Protein AF-A0A7C9EA18-F1 (afdb_monomer_lite)

Organism: Opuntia streptacantha (NCBI:txid393608)

Secondary structure (DSSP, 8-state):
--SSTT----TTHHHHHHHHHH-SSEEEEEE--TTTSBTTB--S-SSPSTTHHHHHHHHHHH-SSPEEEEEE-SS----HHHHT-TT--EEEE--S--TTHHHHHHHHHTTSS------SS----GGGGGTS-TT----PPP-

Sequence (143 aa):
GCTNVGCNDDKLFGPAIEAAHQADATVLIMGLDQSIEAEFRDRTGLLLPGRQQELVSKVAAASRGPTILVLMSGGPVDVSFAQNDPRIPSIIWAGYPGQAGGQAIADVLFGTTNPGGKLPMTWYPQEYLNNLPMTTMAMRSGA

Foldseek 3Di:
DAPDQQRADCPCLVVLLVVQLPDQEAEAEHEDDCVADDVVHDHPFQARHHCSLVSQVSNLVSHPHAYEYEYEAQDAHACVSPPPPPSHPYYHYQYPVPDCSVVVVVCCVVVVDPDDDDDPDDRDHRCVCVPDPPPDPDPDDDD

InterPro domains:
  IPR002772 Glycoside hydrolase family 3 C-terminal domain [PF01915] (15-128)
  IPR036881 Glycoside hydrolase family 3 C-terminal domain superfamily [G3DSA:3.40.50.1700] (1-143)
  IPR036881 Glycoside hydrolase family 3 C-terminal domain superfamily [SSF52279] (10-127)
  IPR044993 Beta-D-xylosidase [PTHR42721] (1-141)

pLDDT: mean 96.17, std 5.6, range [42.91, 98.69]

Structure (mmCIF, N/CA/C/O backbone):
data_AF-A0A7C9EA18-F1
#
_entry.id   AF-A0A7C9EA18-F1
#
loop_
_atom_site.group_PDB
_atom_site.id
_atom_site.type_symbol
_atom_site.label_atom_id
_atom_site.label_alt_id
_atom_site.label_comp_id
_atom_site.label_asym_id
_atom_site.label_entity_id
_atom_site.label_seq_id
_atom_site.pdbx_PDB_ins_code
_atom_site.Cartn_x
_atom_site.Cartn_y
_atom_site.Cartn_z
_atom_site.occupancy
_atom_site.B_iso_or_equiv
_atom_site.auth_seq_id
_atom_site.auth_comp_id
_atom_site.auth_asym_id
_atom_site.auth_atom_id
_atom_site.pdbx_PDB_model_num
ATOM 1 N N . GLY A 1 1 ? -13.880 -2.003 -1.289 1.00 89.19 1 GLY A N 1
ATOM 2 C CA . GLY A 1 1 ? -13.722 -0.605 -1.734 1.00 89.19 1 GLY A CA 1
ATOM 3 C C . GLY A 1 1 ? -13.525 -0.519 -3.233 1.00 89.19 1 GLY A C 1
ATOM 4 O O . GLY A 1 1 ? -14.305 0.151 -3.888 1.00 89.19 1 GLY A O 1
ATOM 5 N N . CYS A 1 2 ? -12.536 -1.228 -3.781 1.00 95.81 2 CYS A N 1
ATOM 6 C CA . CYS A 1 2 ? -12.369 -1.442 -5.223 1.00 95.81 2 CYS A CA 1
ATOM 7 C C . CYS A 1 2 ? -12.632 -2.923 -5.560 1.00 95.81 2 CYS A C 1
ATOM 9 O O . CYS A 1 2 ? -12.521 -3.776 -4.679 1.00 95.81 2 CYS A O 1
ATOM 11 N N . THR A 1 3 ? -12.984 -3.234 -6.809 1.00 94.56 3 THR A N 1
ATOM 12 C CA . THR A 1 3 ? -13.182 -4.617 -7.296 1.00 94.56 3 THR A CA 1
ATOM 13 C C . THR A 1 3 ? -11.876 -5.316 -7.680 1.00 94.56 3 THR A C 1
ATOM 15 O O . THR A 1 3 ? -11.823 -6.541 -7.711 1.00 94.56 3 THR A O 1
ATOM 18 N N . ASN A 1 4 ? -10.827 -4.548 -7.976 1.00 94.75 4 ASN A N 1
ATOM 19 C CA . ASN A 1 4 ? -9.476 -5.013 -8.275 1.00 94.75 4 ASN A CA 1
ATOM 20 C C . ASN A 1 4 ? -8.451 -3.909 -7.960 1.00 94.75 4 ASN A C 1
ATOM 22 O O . ASN A 1 4 ? -8.830 -2.789 -7.603 1.00 94.75 4 ASN A O 1
ATOM 26 N N . VAL A 1 5 ? -7.162 -4.224 -8.129 1.00 95.88 5 VAL A N 1
ATOM 27 C CA . VAL A 1 5 ? -6.045 -3.291 -7.907 1.00 95.88 5 VAL A CA 1
ATOM 28 C C . VAL A 1 5 ? -6.141 -2.058 -8.808 1.00 95.88 5 VAL A C 1
ATOM 30 O O . VAL A 1 5 ? -5.912 -0.950 -8.338 1.00 95.88 5 VAL A O 1
ATOM 33 N N . GLY A 1 6 ? -6.567 -2.202 -10.065 1.00 95.69 6 GLY A N 1
ATOM 34 C CA . GLY A 1 6 ? -6.715 -1.074 -10.992 1.00 95.69 6 GLY A CA 1
ATOM 35 C C . GLY A 1 6 ? -7.708 0.005 -10.537 1.00 95.69 6 GLY A C 1
ATOM 36 O O . GLY A 1 6 ? -7.568 1.146 -10.950 1.00 95.69 6 GLY A O 1
ATOM 37 N N . CYS A 1 7 ? -8.683 -0.335 -9.684 1.00 97.12 7 CYS A N 1
ATOM 38 C CA . CYS A 1 7 ? -9.658 0.581 -9.076 1.00 97.12 7 CYS A CA 1
ATOM 39 C C . CYS A 1 7 ? -10.230 1.644 -10.043 1.00 97.12 7 CYS A C 1
ATOM 41 O O . CYS A 1 7 ? -10.121 2.850 -9.817 1.00 97.12 7 CYS A O 1
ATOM 43 N N . ASN A 1 8 ? -10.832 1.183 -11.143 1.00 96.69 8 ASN A N 1
ATOM 44 C CA . ASN A 1 8 ? -11.310 2.048 -12.231 1.00 96.69 8 ASN A CA 1
ATOM 45 C C . ASN A 1 8 ? -12.665 2.734 -11.954 1.00 96.69 8 ASN A C 1
ATOM 47 O O . ASN A 1 8 ? -13.041 3.652 -12.679 1.00 96.69 8 ASN A O 1
ATOM 51 N N . ASP A 1 9 ? -13.415 2.295 -10.938 1.00 96.00 9 ASP A N 1
ATOM 52 C CA . ASP A 1 9 ? -14.701 2.879 -10.539 1.00 96.00 9 ASP A CA 1
ATOM 53 C C . ASP A 1 9 ? -14.840 2.976 -9.008 1.00 96.00 9 ASP A C 1
ATOM 55 O O . ASP A 1 9 ? -13.993 2.480 -8.265 1.00 96.00 9 ASP A O 1
ATOM 59 N N . ASP A 1 10 ? -15.889 3.657 -8.541 1.00 96.69 10 ASP A N 1
ATOM 60 C CA . ASP A 1 10 ? -16.199 3.887 -7.123 1.00 96.69 10 ASP A CA 1
ATOM 61 C C . ASP A 1 10 ? -17.468 3.170 -6.644 1.00 96.69 10 ASP A C 1
ATOM 63 O O . ASP A 1 10 ? -17.994 3.482 -5.573 1.00 96.69 10 ASP A O 1
ATOM 67 N N . LYS A 1 11 ? -17.964 2.173 -7.387 1.00 96.81 11 LYS A N 1
ATOM 68 C CA . LYS A 1 11 ? -19.246 1.511 -7.074 1.00 96.81 11 LYS A CA 1
ATOM 69 C C . LYS A 1 11 ? -19.281 0.908 -5.670 1.00 96.81 11 LYS A C 1
ATOM 71 O O . LYS A 1 11 ? -20.340 0.821 -5.056 1.00 96.81 11 LYS A O 1
ATOM 76 N N . LEU A 1 12 ? -18.121 0.494 -5.159 1.00 97.69 12 LEU A N 1
ATOM 77 C CA . LEU A 1 12 ? -17.962 -0.110 -3.835 1.00 97.69 12 LEU A CA 1
ATOM 78 C C . LEU A 1 12 ? -17.387 0.857 -2.785 1.00 97.69 12 LEU A C 1
ATOM 80 O O . LEU A 1 12 ? -17.013 0.413 -1.696 1.00 97.69 12 LEU A O 1
ATOM 84 N N . PHE A 1 13 ? -17.325 2.163 -3.073 1.00 98.25 13 PHE A N 1
ATOM 85 C CA . PHE A 1 13 ? -16.890 3.164 -2.096 1.00 98.25 13 PHE A CA 1
ATOM 86 C C . PHE A 1 13 ? -17.941 3.345 -1.006 1.00 98.25 13 PHE A C 1
ATOM 88 O O . PHE A 1 13 ? -17.591 3.290 0.164 1.00 98.25 13 PHE A O 1
ATOM 95 N N . GLY A 1 14 ? -19.219 3.490 -1.374 1.00 98.25 14 GLY A N 1
ATOM 96 C CA . GLY A 1 14 ? -20.318 3.667 -0.414 1.00 98.25 14 GLY A CA 1
ATOM 97 C C . GLY A 1 14 ? -20.346 2.587 0.677 1.00 98.25 14 GLY A C 1
ATOM 98 O O . GLY A 1 14 ? -20.245 2.928 1.852 1.00 98.25 14 GLY A O 1
ATOM 99 N N . PRO A 1 15 ? -20.375 1.289 0.320 1.00 98.06 15 PRO A N 1
ATOM 100 C CA . PRO A 1 15 ? -20.303 0.209 1.304 1.00 98.06 15 PRO A CA 1
ATOM 101 C C . PRO A 1 15 ? -19.031 0.223 2.169 1.00 98.06 15 PRO A C 1
ATOM 103 O O . PRO A 1 15 ? -19.094 -0.099 3.349 1.00 98.06 15 PRO A O 1
ATOM 106 N N . ALA A 1 16 ? -17.874 0.595 1.607 1.00 98.19 16 ALA A N 1
ATOM 107 C CA . ALA A 1 16 ? -16.621 0.666 2.364 1.00 98.19 16 ALA A CA 1
ATOM 108 C C . ALA A 1 16 ? -16.604 1.836 3.362 1.00 98.19 16 ALA A C 1
ATOM 110 O O . ALA A 1 16 ? -16.109 1.687 4.475 1.00 98.19 16 ALA A O 1
ATOM 111 N N . ILE A 1 17 ? -17.163 2.978 2.963 1.00 98.44 17 ILE A N 1
ATOM 112 C CA . ILE A 1 17 ? -17.336 4.170 3.798 1.00 98.44 17 ILE A CA 1
ATOM 113 C C . ILE A 1 17 ? -18.280 3.862 4.965 1.00 98.44 17 ILE A C 1
ATOM 115 O O . ILE A 1 17 ? -17.946 4.160 6.108 1.00 98.44 17 ILE A O 1
ATOM 119 N N . GLU A 1 18 ? -19.416 3.214 4.696 1.00 98.00 18 GLU A N 1
ATOM 120 C CA . GLU A 1 18 ? -20.378 2.841 5.740 1.00 98.00 18 GLU A CA 1
ATOM 121 C C . GLU A 1 18 ? -19.776 1.844 6.739 1.00 98.00 18 GLU A C 1
ATOM 123 O O . GLU A 1 18 ? -19.904 2.018 7.949 1.00 98.00 18 GLU A O 1
ATOM 128 N N . ALA A 1 19 ? -19.049 0.834 6.252 1.00 97.81 19 ALA A N 1
ATOM 129 C CA . ALA A 1 19 ? -18.361 -0.113 7.126 1.00 97.81 19 ALA A CA 1
ATOM 130 C C . ALA A 1 19 ? -17.334 0.584 8.037 1.00 97.81 19 ALA A C 1
ATOM 132 O O . ALA A 1 19 ? -17.256 0.277 9.225 1.00 97.81 19 ALA A O 1
ATOM 133 N N . ALA A 1 20 ? -16.579 1.547 7.502 1.00 97.75 20 ALA A N 1
ATOM 134 C CA . ALA A 1 20 ? -15.596 2.313 8.266 1.00 97.75 20 ALA A CA 1
ATOM 135 C C . ALA A 1 20 ? -16.235 3.225 9.324 1.00 97.75 20 ALA A C 1
ATOM 137 O O . ALA A 1 20 ? -15.682 3.400 10.409 1.00 97.75 20 ALA A O 1
ATOM 138 N N . HIS A 1 21 ? -17.417 3.775 9.040 1.00 96.94 21 HIS A N 1
ATOM 139 C CA . HIS A 1 21 ? -18.166 4.598 9.989 1.00 96.94 21 HIS A CA 1
ATOM 140 C C . HIS A 1 21 ? -18.609 3.805 11.233 1.00 96.94 21 HIS A C 1
ATOM 142 O O . HIS A 1 21 ? -18.687 4.351 12.335 1.00 96.94 21 HIS A O 1
ATOM 148 N N . GLN A 1 22 ? -18.866 2.504 11.077 1.00 96.62 22 GLN A N 1
ATOM 149 C CA . GLN A 1 22 ? -19.306 1.626 12.164 1.00 96.62 22 GLN A CA 1
ATOM 150 C C . GLN A 1 22 ? -18.154 0.942 12.919 1.00 96.62 22 GLN A C 1
ATOM 152 O O . GLN A 1 22 ? -18.394 0.348 13.970 1.00 96.62 22 GLN A O 1
ATOM 157 N N . ALA A 1 23 ? -16.922 1.009 12.409 1.00 97.31 23 ALA A N 1
ATOM 158 C CA . ALA A 1 23 ? -15.777 0.301 12.971 1.00 97.31 23 ALA A CA 1
ATOM 159 C C . ALA A 1 23 ? -15.008 1.131 14.015 1.00 97.31 23 ALA A C 1
ATOM 161 O O . ALA A 1 23 ? -14.826 2.341 13.871 1.00 97.31 23 ALA A O 1
ATOM 162 N N . ASP A 1 24 ? -14.480 0.455 15.040 1.00 97.12 24 ASP A N 1
ATOM 163 C CA . ASP A 1 24 ? -13.607 1.072 16.050 1.00 97.12 24 ASP A CA 1
ATOM 164 C C . ASP A 1 24 ? -12.209 1.409 15.502 1.00 97.12 24 ASP A C 1
ATOM 166 O O . ASP A 1 24 ? -11.511 2.255 16.054 1.00 97.12 24 ASP A O 1
ATOM 170 N N . ALA A 1 25 ? -11.800 0.751 14.416 1.00 97.06 25 ALA A N 1
ATOM 171 C CA . ALA A 1 25 ? -10.604 1.039 13.633 1.00 97.06 25 ALA A CA 1
ATOM 172 C C . ALA A 1 25 ? -10.795 0.514 12.204 1.00 97.06 25 ALA A C 1
ATOM 174 O O . ALA A 1 25 ? -11.462 -0.501 11.993 1.00 97.06 25 ALA A O 1
ATOM 175 N N . THR A 1 26 ? -10.170 1.169 11.228 1.00 98.31 26 THR A N 1
ATOM 176 C CA . THR A 1 26 ? -10.293 0.803 9.812 1.00 98.31 26 THR A CA 1
ATOM 177 C C . THR A 1 26 ? -8.935 0.413 9.252 1.00 98.31 26 THR A C 1
ATOM 179 O O . THR A 1 26 ? -8.003 1.209 9.290 1.00 98.31 26 THR A O 1
ATOM 182 N N . VAL A 1 27 ? -8.813 -0.787 8.683 1.00 98.38 27 VAL A N 1
ATOM 183 C CA . VAL A 1 27 ? -7.582 -1.236 8.013 1.00 98.38 27 VAL A CA 1
ATOM 184 C C . VAL A 1 27 ? -7.808 -1.254 6.504 1.00 98.38 27 VAL A C 1
ATOM 186 O O . VAL A 1 27 ? -8.645 -2.004 6.002 1.00 98.38 27 VAL A O 1
ATOM 189 N N . LEU A 1 28 ? -7.063 -0.428 5.770 1.00 98.31 28 LEU A N 1
ATOM 190 C CA . LEU A 1 28 ? -7.117 -0.353 4.311 1.00 98.31 28 LEU A CA 1
ATOM 191 C C . LEU A 1 28 ? -5.910 -1.057 3.703 1.00 98.31 28 LEU A C 1
ATOM 193 O O . LEU A 1 28 ? -4.782 -0.611 3.882 1.00 98.31 28 LEU A O 1
ATOM 197 N N . ILE A 1 29 ? -6.161 -2.123 2.944 1.00 98.12 29 ILE A N 1
ATOM 198 C CA . ILE A 1 29 ? -5.130 -2.841 2.190 1.00 98.12 29 ILE A CA 1
ATOM 199 C C . ILE A 1 29 ? -5.116 -2.320 0.752 1.00 98.12 29 ILE A C 1
ATOM 201 O O . ILE A 1 29 ? -6.008 -2.638 -0.035 1.00 98.12 29 ILE A O 1
ATOM 205 N N . MET A 1 30 ? -4.132 -1.487 0.439 1.00 98.31 30 MET A N 1
ATOM 206 C CA . MET A 1 30 ? -3.942 -0.844 -0.861 1.00 98.31 30 MET A CA 1
ATOM 207 C C . MET A 1 30 ? -2.607 -1.276 -1.464 1.00 98.31 30 MET A C 1
ATOM 209 O O . MET A 1 30 ? -1.779 -1.888 -0.792 1.00 98.31 30 MET A O 1
ATOM 213 N N . GLY A 1 31 ? -2.369 -0.937 -2.725 1.00 98.06 31 GLY A N 1
ATOM 214 C CA . GLY A 1 31 ? -1.076 -1.172 -3.354 1.00 98.06 31 GLY A CA 1
ATOM 215 C C . GLY A 1 31 ? -1.187 -1.636 -4.793 1.00 98.06 31 GLY A C 1
ATOM 216 O O . GLY A 1 31 ? -2.042 -1.161 -5.544 1.00 98.06 31 GLY A O 1
ATOM 217 N N . LEU A 1 32 ? -0.273 -2.526 -5.163 1.00 98.25 32 LEU A N 1
ATOM 218 C CA . 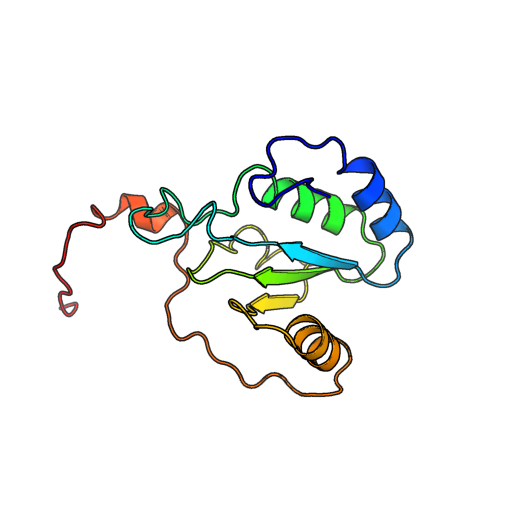LEU A 1 32 ? 0.003 -2.982 -6.517 1.00 98.25 32 LEU A CA 1
ATOM 219 C C . LEU A 1 32 ? -0.082 -4.511 -6.597 1.00 98.25 32 LEU A C 1
ATOM 221 O O . LEU A 1 32 ? -0.101 -5.214 -5.590 1.00 98.25 32 LEU A O 1
ATOM 225 N N . ASP A 1 33 ? -0.099 -5.019 -7.821 1.00 96.62 33 ASP A N 1
ATOM 226 C CA . ASP A 1 33 ? 0.082 -6.431 -8.130 1.00 96.62 33 ASP A CA 1
ATOM 227 C C . ASP A 1 33 ? 0.782 -6.574 -9.494 1.00 96.62 33 ASP A C 1
ATOM 229 O O . ASP A 1 33 ? 1.189 -5.587 -10.120 1.00 96.62 33 ASP A O 1
ATOM 233 N N . GLN A 1 34 ? 0.870 -7.806 -9.997 1.00 97.06 34 GLN A N 1
ATOM 234 C CA . GLN A 1 34 ? 1.467 -8.101 -11.304 1.00 97.06 34 GLN A CA 1
ATOM 235 C C . GLN A 1 34 ? 0.689 -7.515 -12.497 1.00 97.06 34 GLN A C 1
ATOM 237 O O . GLN A 1 34 ? 1.196 -7.474 -13.621 1.00 97.06 34 GLN A O 1
ATOM 242 N N . SER A 1 35 ? -0.536 -7.017 -12.291 1.00 96.12 35 SER A N 1
ATOM 243 C CA . SER A 1 35 ? -1.229 -6.237 -13.319 1.00 96.12 35 SER A CA 1
ATOM 244 C C . SER A 1 35 ? -0.630 -4.833 -13.483 1.00 96.12 35 SER A C 1
ATOM 246 O O . SER A 1 35 ? -0.812 -4.227 -14.538 1.00 96.12 35 SER A O 1
ATOM 248 N N . ILE A 1 36 ? 0.133 -4.345 -12.500 1.00 97.56 36 ILE A N 1
ATOM 249 C CA . ILE A 1 36 ? 0.750 -3.013 -12.502 1.00 97.56 36 ILE A CA 1
ATOM 250 C C . ILE A 1 36 ? 2.272 -3.079 -12.668 1.00 97.56 36 ILE A C 1
ATOM 252 O O . ILE A 1 36 ? 2.822 -2.308 -13.448 1.00 97.56 36 ILE A O 1
ATOM 256 N N . GLU A 1 37 ? 2.947 -3.995 -11.974 1.00 97.19 37 GLU A N 1
ATOM 257 C CA . GLU A 1 37 ? 4.407 -4.164 -12.019 1.00 97.19 37 GLU A CA 1
ATOM 258 C C . GLU A 1 37 ? 4.778 -5.630 -12.257 1.00 97.19 37 GLU A C 1
ATOM 260 O O . GLU A 1 37 ? 4.471 -6.506 -11.452 1.00 97.19 37 GLU A O 1
ATOM 265 N N . ALA A 1 38 ? 5.431 -5.920 -13.378 1.00 98.06 38 ALA A N 1
ATOM 266 C CA . ALA A 1 38 ? 5.798 -7.286 -13.733 1.00 98.06 38 ALA A CA 1
ATOM 267 C C . ALA A 1 38 ? 6.992 -7.305 -14.688 1.00 98.06 38 ALA A C 1
ATOM 269 O O . ALA A 1 38 ? 7.453 -6.273 -15.174 1.00 98.06 38 ALA A O 1
ATOM 270 N N . GLU A 1 39 ? 7.480 -8.504 -14.990 1.00 98.12 39 GLU A N 1
ATOM 271 C CA . GLU A 1 39 ? 8.429 -8.692 -16.080 1.00 98.12 39 GLU A CA 1
ATOM 272 C C . GLU A 1 39 ? 7.856 -8.121 -17.388 1.00 98.12 39 GLU A C 1
ATOM 274 O O . GLU A 1 39 ? 6.675 -8.305 -17.693 1.00 98.12 39 GLU A O 1
ATOM 279 N N . PHE A 1 40 ? 8.685 -7.388 -18.140 1.00 97.25 40 PHE A N 1
ATOM 280 C CA . PHE A 1 40 ? 8.286 -6.655 -19.351 1.00 97.25 40 PHE A CA 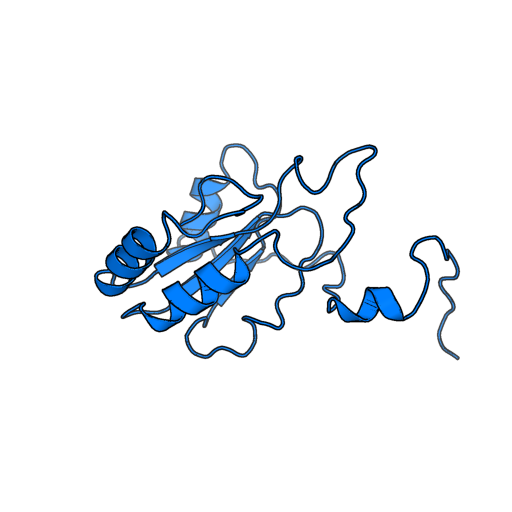1
ATOM 281 C C . PHE A 1 40 ? 7.195 -5.589 -19.141 1.00 97.25 40 PHE A C 1
ATOM 283 O O . PHE A 1 40 ? 6.611 -5.099 -20.109 1.00 97.25 40 PHE A O 1
ATOM 290 N N . ARG A 1 41 ? 6.925 -5.203 -17.889 1.00 96.62 41 ARG A N 1
ATOM 291 C CA . ARG A 1 41 ? 5.959 -4.167 -17.524 1.00 96.62 41 ARG A CA 1
ATOM 292 C C . ARG A 1 41 ? 6.541 -3.263 -16.443 1.00 96.62 41 ARG A C 1
ATOM 294 O O . ARG A 1 41 ? 6.330 -3.469 -15.246 1.00 96.62 41 ARG A O 1
ATOM 301 N N . ASP A 1 42 ? 7.210 -2.214 -16.900 1.00 97.25 42 ASP A N 1
ATOM 302 C CA . ASP A 1 42 ? 7.541 -1.082 -16.046 1.00 97.25 42 ASP A CA 1
ATOM 303 C C . ASP A 1 42 ? 6.280 -0.285 -15.703 1.00 97.25 42 ASP A C 1
ATOM 305 O O . ASP A 1 42 ? 5.346 -0.155 -16.503 1.00 97.25 42 ASP A O 1
ATOM 309 N N . ARG A 1 43 ? 6.267 0.292 -14.502 1.00 96.88 43 ARG A N 1
ATOM 310 C CA . ARG A 1 43 ? 5.221 1.233 -14.101 1.00 96.88 43 ARG A CA 1
ATOM 311 C C . ARG A 1 43 ? 5.416 2.567 -14.807 1.00 96.88 43 ARG A C 1
ATOM 313 O O . ARG A 1 43 ? 6.535 3.032 -14.992 1.00 96.88 43 ARG A O 1
ATOM 320 N N . THR A 1 44 ? 4.310 3.237 -15.106 1.00 93.38 44 THR A N 1
ATOM 321 C CA . THR A 1 44 ? 4.311 4.593 -15.681 1.00 93.38 44 THR A CA 1
ATOM 322 C C . THR A 1 44 ? 4.244 5.696 -14.621 1.00 93.38 44 THR A C 1
ATOM 324 O O . THR A 1 44 ? 4.261 6.877 -14.956 1.00 93.38 44 THR A O 1
ATOM 327 N N . GLY A 1 45 ? 4.123 5.327 -13.343 1.00 95.94 45 GLY A N 1
ATOM 328 C CA . GLY A 1 45 ? 3.959 6.242 -12.219 1.00 95.94 45 GLY A CA 1
ATOM 329 C C . GLY A 1 45 ? 4.262 5.573 -10.879 1.00 95.94 45 GLY A C 1
ATOM 330 O O . GLY A 1 45 ? 4.349 4.348 -10.781 1.00 95.94 45 GLY A O 1
ATOM 331 N N . LEU A 1 46 ? 4.410 6.399 -9.848 1.00 97.56 46 LEU A N 1
ATOM 332 C CA . LEU A 1 46 ? 4.622 6.005 -8.457 1.00 97.56 46 LEU A CA 1
ATOM 333 C C . LEU A 1 46 ? 3.349 6.127 -7.609 1.00 97.56 46 LEU A C 1
ATOM 335 O O . LEU A 1 46 ? 3.360 5.712 -6.458 1.00 97.56 46 LEU A O 1
ATOM 339 N N . LEU A 1 47 ? 2.253 6.674 -8.139 1.00 98.00 47 LEU A N 1
ATOM 340 C CA . LEU A 1 47 ? 0.976 6.751 -7.422 1.00 98.00 47 LEU A CA 1
ATOM 341 C C . LEU A 1 47 ? 0.321 5.368 -7.267 1.00 98.00 47 LEU A C 1
ATOM 343 O O . LEU A 1 47 ? 0.588 4.444 -8.042 1.00 98.00 47 LEU A O 1
ATOM 347 N N . LEU A 1 48 ? -0.587 5.240 -6.293 1.00 98.31 48 LEU A N 1
ATOM 348 C CA . LEU A 1 48 ? -1.499 4.095 -6.265 1.00 98.31 48 LEU A CA 1
ATOM 349 C C . LEU A 1 48 ? -2.374 4.095 -7.533 1.00 98.31 48 LEU A C 1
ATOM 351 O O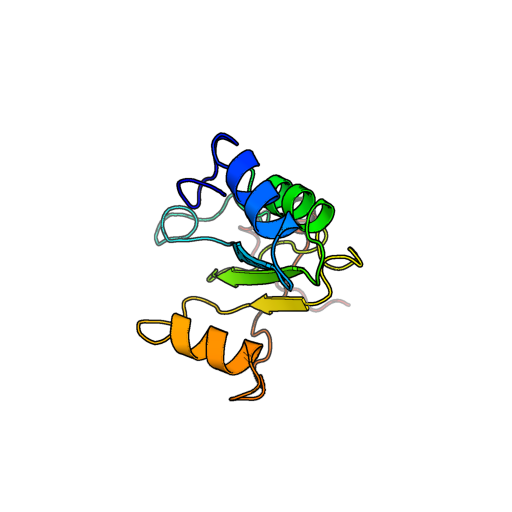 . LEU A 1 48 ? -2.790 5.163 -7.989 1.00 98.31 48 LEU A O 1
ATOM 355 N N . PRO A 1 49 ? -2.683 2.919 -8.098 1.00 97.75 49 PRO A N 1
ATOM 356 C CA . PRO A 1 49 ? -3.426 2.813 -9.342 1.00 97.75 49 PRO A CA 1
ATOM 357 C C . PRO A 1 49 ? -4.894 3.224 -9.175 1.00 97.75 49 PRO A C 1
ATOM 359 O O . PRO A 1 49 ? -5.532 2.995 -8.141 1.00 97.75 49 PRO A O 1
ATOM 362 N N . GLY A 1 50 ? -5.423 3.824 -10.242 1.00 97.12 50 GLY A N 1
ATOM 363 C CA . GLY A 1 50 ? -6.808 4.271 -10.340 1.00 97.12 50 GLY A CA 1
ATOM 364 C C . GLY A 1 50 ? -7.232 5.149 -9.170 1.00 97.12 50 GLY A C 1
ATOM 365 O O . GLY A 1 50 ? -6.576 6.129 -8.827 1.00 97.12 50 GLY A O 1
ATOM 366 N N . ARG A 1 51 ? -8.365 4.800 -8.561 1.00 98.06 51 ARG A N 1
ATOM 367 C CA . ARG A 1 51 ? -9.022 5.604 -7.523 1.00 98.06 51 ARG A CA 1
ATOM 368 C C . ARG A 1 51 ? -8.706 5.140 -6.099 1.00 98.06 51 ARG A C 1
ATOM 370 O O . ARG A 1 51 ? -9.410 5.523 -5.168 1.00 98.06 51 ARG A O 1
ATOM 377 N N . GLN A 1 52 ? -7.651 4.347 -5.890 1.00 98.56 52 GLN A N 1
ATOM 378 C CA . GLN A 1 52 ? -7.291 3.877 -4.545 1.00 98.56 52 GLN A CA 1
ATOM 379 C C . GLN A 1 52 ? -6.992 5.036 -3.575 1.00 98.56 52 GLN A C 1
ATOM 381 O O . GLN A 1 52 ? -7.453 4.997 -2.438 1.00 98.56 52 GLN A O 1
ATOM 386 N N . GLN A 1 53 ? -6.294 6.096 -4.009 1.00 98.12 53 GLN A N 1
ATOM 387 C CA . GLN A 1 53 ? -6.036 7.265 -3.146 1.00 98.12 53 GLN A CA 1
ATOM 388 C C . GLN A 1 53 ? -7.342 7.950 -2.724 1.00 98.12 53 GLN A C 1
ATOM 390 O O . GLN A 1 53 ? -7.515 8.297 -1.559 1.00 98.12 53 GLN A O 1
ATOM 395 N N . GLU A 1 54 ? -8.295 8.079 -3.649 1.00 98.31 54 GLU A N 1
ATOM 396 C CA . GLU A 1 54 ? -9.612 8.650 -3.362 1.00 98.31 54 GLU A CA 1
ATOM 397 C C . GLU A 1 54 ? -10.403 7.783 -2.374 1.00 98.31 54 GLU A C 1
ATOM 399 O O . GLU A 1 54 ? -11.013 8.315 -1.445 1.00 98.31 54 GLU A O 1
ATOM 404 N N . LEU A 1 55 ? -10.366 6.453 -2.540 1.00 98.62 55 LEU A N 1
ATOM 405 C CA . LEU A 1 55 ? -10.964 5.519 -1.587 1.00 98.62 55 LEU A CA 1
ATOM 406 C C . LEU A 1 55 ? -10.368 5.720 -0.194 1.00 98.62 55 LEU A C 1
ATOM 408 O O . LEU A 1 55 ? -11.122 5.824 0.770 1.00 98.62 55 LEU A O 1
ATOM 412 N N . VAL A 1 56 ? -9.037 5.797 -0.090 1.00 98.44 56 VAL A N 1
ATOM 413 C CA . VAL A 1 56 ? -8.344 6.002 1.188 1.00 98.44 56 VAL A CA 1
ATOM 414 C C . VAL A 1 56 ? -8.777 7.310 1.832 1.00 98.44 56 VAL A C 1
ATOM 416 O O . VAL A 1 56 ? -9.188 7.294 2.987 1.00 98.44 56 VAL A O 1
ATOM 419 N N . SER A 1 57 ? -8.767 8.424 1.096 1.00 97.81 57 SER A N 1
ATOM 420 C CA . SER A 1 57 ? -9.184 9.720 1.638 1.00 97.81 57 SER A CA 1
ATOM 421 C C . SER A 1 57 ? -10.647 9.723 2.092 1.00 97.81 57 SER A C 1
ATOM 423 O O . SER A 1 57 ? -10.953 10.264 3.153 1.00 97.81 57 SER A O 1
ATOM 425 N N . LYS A 1 58 ? -11.559 9.113 1.322 1.00 98.06 58 LYS A N 1
ATOM 426 C CA . LYS A 1 58 ? -12.989 9.046 1.669 1.00 98.06 58 LYS A CA 1
ATOM 427 C C . LYS A 1 58 ? -13.261 8.140 2.864 1.00 98.06 58 LYS A C 1
ATOM 429 O O . LYS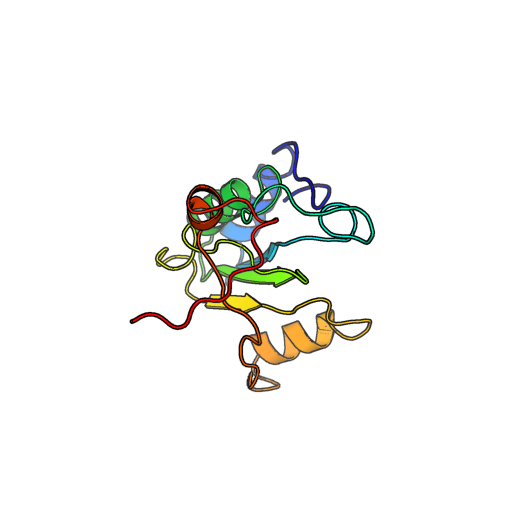 A 1 58 ? -14.042 8.508 3.735 1.00 98.06 58 LYS A O 1
ATOM 434 N N . VAL A 1 59 ? -12.613 6.980 2.917 1.00 98.38 59 VAL A N 1
ATOM 435 C CA . VAL A 1 59 ? -12.740 6.056 4.045 1.00 98.38 59 VAL A CA 1
ATOM 436 C C . VAL A 1 59 ? -12.130 6.671 5.299 1.00 98.38 59 VAL A C 1
ATOM 438 O O . VAL A 1 59 ? -12.807 6.723 6.315 1.00 98.38 59 VAL A O 1
ATOM 441 N N . ALA A 1 60 ? -10.920 7.232 5.225 1.00 97.88 60 ALA A N 1
ATOM 442 C CA . ALA A 1 60 ? -10.290 7.897 6.363 1.00 97.88 60 ALA A CA 1
ATOM 443 C C . ALA A 1 60 ? -11.130 9.069 6.894 1.00 97.88 60 ALA A C 1
ATOM 445 O O . ALA A 1 60 ? -11.182 9.286 8.100 1.00 97.88 60 ALA A O 1
ATOM 446 N N . ALA A 1 61 ? -11.821 9.802 6.014 1.00 97.12 61 ALA A N 1
ATOM 447 C CA . ALA A 1 61 ? -12.735 10.873 6.406 1.00 97.12 61 ALA A CA 1
ATOM 448 C C . ALA A 1 61 ? -13.990 10.387 7.146 1.00 97.12 61 ALA A C 1
ATOM 450 O O . ALA A 1 61 ? -14.528 11.137 7.956 1.00 97.12 61 ALA A O 1
ATOM 451 N N . ALA A 1 62 ? -14.466 9.180 6.842 1.00 97.25 62 ALA A N 1
ATOM 452 C CA . ALA A 1 62 ? -15.675 8.610 7.428 1.00 97.25 62 ALA A CA 1
ATOM 453 C C . ALA A 1 62 ? -15.406 7.684 8.621 1.00 97.25 62 ALA A C 1
ATOM 455 O O . ALA A 1 62 ? -16.316 7.434 9.409 1.00 97.25 62 ALA A O 1
ATOM 456 N N . SER A 1 63 ? -14.179 7.171 8.746 1.00 96.44 63 SER A N 1
ATOM 457 C CA . SER A 1 63 ? -13.757 6.318 9.851 1.00 96.44 63 SER A CA 1
ATOM 458 C C . SER A 1 63 ? -14.003 7.005 11.191 1.00 96.44 63 SER A C 1
ATOM 460 O O . SER A 1 63 ? -13.548 8.126 11.424 1.00 96.44 63 SER A O 1
ATOM 462 N N . ARG A 1 64 ? -14.679 6.300 12.103 1.00 94.00 64 ARG A N 1
ATOM 463 C CA . ARG A 1 64 ? -14.848 6.752 13.491 1.00 94.00 64 ARG A CA 1
ATOM 464 C C . ARG A 1 64 ? -13.540 6.654 14.279 1.00 94.00 64 ARG A C 1
ATOM 466 O O . ARG A 1 64 ? -13.263 7.497 15.130 1.00 94.00 64 ARG A O 1
ATOM 473 N N . GLY A 1 65 ? -12.774 5.599 14.016 1.00 93.69 65 GLY A N 1
ATOM 474 C CA . GLY A 1 65 ? -11.495 5.308 14.653 1.00 93.69 65 GLY A CA 1
ATOM 475 C C . GLY A 1 65 ? -10.276 5.581 13.766 1.00 93.69 65 GLY A C 1
ATOM 476 O O . GLY A 1 65 ? -10.402 6.149 12.678 1.00 93.69 65 GLY A O 1
ATOM 477 N N . PRO A 1 66 ? -9.074 5.163 14.207 1.00 95.62 66 PRO A N 1
ATOM 478 C CA . PRO A 1 66 ? -7.859 5.315 13.418 1.00 95.62 66 PRO A CA 1
ATOM 479 C C . PRO A 1 66 ? -7.950 4.521 12.112 1.00 95.62 66 PRO A C 1
ATOM 481 O O . PRO A 1 66 ? -8.418 3.379 12.092 1.00 95.62 66 PRO A O 1
ATOM 484 N N . THR A 1 67 ? -7.454 5.112 11.024 1.00 98.25 67 THR A N 1
ATOM 485 C CA . THR A 1 67 ? -7.295 4.411 9.747 1.00 98.25 67 THR A CA 1
ATOM 486 C C . THR A 1 67 ? -5.850 3.948 9.589 1.00 98.25 67 THR A C 1
ATOM 488 O O . THR A 1 67 ? -4.932 4.761 9.548 1.00 98.25 67 THR A O 1
ATOM 491 N N . ILE A 1 68 ? -5.626 2.642 9.493 1.00 98.56 68 ILE A N 1
ATOM 492 C CA . ILE A 1 68 ? -4.313 2.065 9.207 1.00 98.56 68 ILE A CA 1
ATOM 493 C C . ILE A 1 68 ? -4.231 1.747 7.719 1.00 98.56 68 ILE A C 1
ATOM 495 O O . ILE A 1 68 ? -5.039 0.978 7.195 1.00 98.56 68 ILE A O 1
ATOM 499 N N . LEU A 1 69 ? -3.244 2.323 7.038 1.00 98.69 69 LEU A N 1
ATOM 500 C CA . LEU A 1 69 ? -2.972 2.045 5.634 1.00 98.69 69 LEU A CA 1
ATOM 501 C C . LEU A 1 69 ? -1.888 0.971 5.521 1.00 98.69 69 LEU A C 1
ATOM 503 O O . LEU A 1 69 ? -0.744 1.190 5.907 1.00 98.69 69 LEU A O 1
ATOM 507 N N . VAL A 1 70 ? -2.226 -0.183 4.957 1.00 98.69 70 VAL A N 1
ATOM 508 C CA . VAL A 1 70 ? -1.268 -1.244 4.637 1.00 98.69 70 VAL A CA 1
ATOM 509 C C . VAL A 1 70 ? -1.050 -1.266 3.129 1.00 98.69 70 VAL A C 1
ATOM 511 O O . VAL A 1 70 ? -1.998 -1.386 2.357 1.00 98.69 70 VAL A O 1
ATOM 514 N N . LEU A 1 71 ? 0.206 -1.152 2.714 1.00 98.62 71 LEU A N 1
ATOM 515 C CA . LEU A 1 71 ? 0.649 -1.127 1.329 1.00 98.62 71 LEU A CA 1
ATOM 516 C C . LEU A 1 71 ? 1.277 -2.467 0.953 1.00 98.62 71 LEU A C 1
ATOM 518 O O . LEU A 1 71 ? 2.318 -2.855 1.488 1.00 98.62 71 LEU A O 1
ATOM 522 N N . MET A 1 72 ? 0.649 -3.156 0.007 1.00 98.19 72 MET A N 1
ATOM 523 C CA . MET A 1 72 ? 1.162 -4.369 -0.621 1.00 98.19 72 MET A CA 1
ATOM 524 C C . MET A 1 72 ? 1.681 -4.023 -2.012 1.00 98.19 72 MET A C 1
ATOM 526 O O . MET A 1 72 ? 0.906 -3.780 -2.930 1.00 98.19 72 MET A O 1
ATOM 530 N N . SER A 1 73 ? 2.995 -3.939 -2.161 1.00 98.19 73 SER A N 1
ATOM 531 C CA . SER A 1 73 ? 3.657 -3.627 -3.429 1.00 98.19 73 SER A CA 1
ATOM 532 C C . SER A 1 73 ? 5.099 -4.112 -3.387 1.00 98.19 73 SER A C 1
ATOM 534 O O . SER A 1 73 ? 5.700 -4.167 -2.317 1.00 98.19 73 SER A O 1
ATOM 536 N N . GLY A 1 74 ? 5.683 -4.432 -4.535 1.00 97.06 74 GLY A N 1
ATOM 537 C CA . GLY A 1 74 ? 7.121 -4.629 -4.676 1.00 97.06 74 GLY A CA 1
ATOM 538 C C . GLY A 1 74 ? 7.844 -3.287 -4.745 1.00 97.06 74 GLY A C 1
ATOM 539 O O . GLY A 1 74 ? 8.716 -3.010 -3.925 1.00 97.06 74 GLY A O 1
ATOM 540 N N . GLY A 1 75 ? 7.453 -2.435 -5.699 1.00 96.19 75 GLY A N 1
ATOM 541 C CA . GLY A 1 75 ? 7.983 -1.080 -5.860 1.00 96.19 75 GLY A CA 1
ATOM 542 C C . GLY A 1 75 ? 7.513 -0.093 -4.778 1.00 96.19 75 GLY A C 1
ATOM 543 O O . GLY A 1 75 ? 6.493 -0.339 -4.122 1.00 96.19 75 GLY A O 1
ATOM 544 N N . PRO A 1 76 ? 8.191 1.066 -4.605 1.00 97.31 76 PRO A N 1
ATOM 545 C CA . PRO A 1 76 ? 7.714 2.092 -3.694 1.00 97.31 76 PRO A CA 1
ATOM 546 C C . PRO A 1 76 ? 6.533 2.820 -4.339 1.00 97.31 76 PRO A C 1
ATOM 548 O O . PRO A 1 76 ? 6.419 2.892 -5.573 1.00 97.31 76 PRO A O 1
ATOM 551 N N . VAL A 1 77 ? 5.667 3.368 -3.497 1.00 98.00 77 VAL A N 1
ATOM 552 C CA . VAL A 1 77 ? 4.496 4.145 -3.904 1.00 98.00 77 VAL A CA 1
ATOM 553 C C . VAL A 1 77 ? 4.564 5.509 -3.230 1.00 98.00 77 VAL A C 1
ATOM 555 O O . VAL A 1 77 ? 4.962 5.606 -2.077 1.00 98.00 77 VAL A O 1
ATOM 558 N N . ASP A 1 78 ? 4.176 6.570 -3.920 1.00 98.19 78 ASP A N 1
ATOM 559 C CA . ASP A 1 78 ? 4.103 7.897 -3.320 1.00 98.19 78 ASP A CA 1
ATOM 560 C C . ASP A 1 78 ? 3.002 7.940 -2.244 1.00 98.19 78 ASP A C 1
ATOM 562 O O . ASP A 1 78 ? 1.805 7.827 -2.528 1.00 98.19 78 ASP A O 1
ATOM 566 N N . VAL A 1 79 ? 3.425 8.106 -0.990 1.00 97.62 79 VAL A N 1
ATOM 567 C CA . VAL A 1 79 ? 2.555 8.161 0.195 1.00 97.62 79 VAL A CA 1
ATOM 568 C C . VAL A 1 79 ? 2.268 9.584 0.661 1.00 97.62 79 VAL A C 1
ATOM 570 O O . VAL A 1 79 ? 1.618 9.764 1.691 1.00 97.62 79 VAL A O 1
ATOM 573 N N . SER A 1 80 ? 2.689 10.604 -0.091 1.00 97.19 80 SER A N 1
ATOM 574 C CA . SER A 1 80 ? 2.544 12.013 0.301 1.00 97.19 80 SER A CA 1
ATOM 575 C C . SER A 1 80 ? 1.090 12.407 0.581 1.00 97.19 80 SER A C 1
ATOM 577 O O . SER A 1 80 ? 0.830 13.249 1.437 1.00 97.19 80 SER A O 1
ATOM 579 N N . PHE A 1 81 ? 0.131 11.751 -0.084 1.00 96.81 81 PHE A N 1
ATOM 580 C CA . PHE A 1 81 ? -1.307 11.956 0.119 1.00 96.81 81 PHE A CA 1
ATOM 581 C C . PHE A 1 81 ? -1.816 11.507 1.502 1.00 96.81 81 PHE A C 1
ATOM 583 O O . PHE A 1 81 ? -2.858 11.983 1.944 1.00 96.81 81 PHE A O 1
ATOM 590 N N . ALA A 1 82 ? -1.111 10.584 2.163 1.00 97.31 82 ALA A N 1
ATOM 591 C CA . ALA A 1 82 ? -1.513 9.977 3.431 1.00 97.31 82 ALA A CA 1
ATOM 592 C C . ALA A 1 82 ? -0.576 10.337 4.593 1.00 97.31 82 ALA A C 1
ATOM 594 O O . ALA A 1 82 ? -1.030 10.404 5.728 1.00 97.31 82 ALA A O 1
ATOM 595 N N . GLN A 1 83 ? 0.710 10.599 4.329 1.00 95.38 83 GLN A N 1
ATOM 596 C CA . GLN A 1 83 ? 1.748 10.735 5.364 1.00 95.38 83 GLN A CA 1
ATOM 597 C C . GLN A 1 83 ? 1.463 11.823 6.415 1.00 95.38 83 GLN A C 1
ATOM 599 O O . GLN A 1 83 ? 1.887 11.701 7.558 1.00 95.38 83 GLN A O 1
ATOM 604 N N . ASN A 1 84 ? 0.766 12.891 6.012 1.00 94.50 84 ASN A N 1
ATOM 605 C CA . ASN A 1 84 ? 0.455 14.046 6.856 1.00 94.50 84 ASN A CA 1
ATOM 606 C C . ASN A 1 84 ? -1.036 14.115 7.222 1.00 94.50 84 ASN A C 1
ATOM 608 O O . ASN A 1 84 ? -1.477 15.108 7.799 1.00 94.50 84 ASN A O 1
ATOM 612 N N . ASP A 1 85 ? -1.828 13.103 6.857 1.00 96.12 85 ASP A N 1
ATOM 613 C CA . ASP A 1 85 ? -3.244 13.060 7.202 1.00 96.12 85 ASP A CA 1
ATOM 614 C C . ASP A 1 85 ? -3.401 12.554 8.647 1.00 96.12 85 ASP A C 1
ATOM 616 O O . ASP A 1 85 ? -3.114 11.386 8.915 1.00 96.12 85 ASP A O 1
ATOM 620 N N . PRO A 1 86 ? -3.889 13.378 9.596 1.00 94.75 86 PRO A N 1
ATOM 621 C CA . PRO A 1 86 ? -4.017 12.970 10.997 1.00 94.75 86 PRO A CA 1
ATOM 622 C C . PRO A 1 86 ? -4.999 11.807 11.207 1.00 94.75 86 PRO A C 1
ATOM 624 O O . PRO A 1 86 ? -4.990 11.180 12.264 1.00 94.75 86 PRO A O 1
ATOM 627 N N . ARG A 1 87 ? -5.848 11.501 10.217 1.00 95.06 87 ARG A N 1
ATOM 628 C CA . ARG A 1 87 ? -6.785 10.366 10.253 1.00 95.06 87 ARG A CA 1
ATOM 629 C C . ARG A 1 87 ? -6.108 9.039 9.913 1.00 95.06 87 ARG A C 1
ATOM 631 O O . ARG A 1 87 ? -6.679 7.984 10.197 1.00 95.06 87 ARG A O 1
ATOM 638 N N . ILE A 1 88 ? -4.907 9.088 9.330 1.00 98.06 88 ILE A N 1
ATOM 639 C CA . ILE A 1 88 ? -4.094 7.930 8.950 1.00 98.06 88 ILE A CA 1
ATOM 640 C C . ILE A 1 88 ? -2.836 7.896 9.833 1.00 98.06 88 ILE A C 1
ATOM 642 O O . ILE A 1 88 ? -1.735 8.197 9.373 1.00 98.06 88 ILE A O 1
ATOM 646 N N . PRO A 1 89 ? -2.960 7.542 11.126 1.00 97.00 89 PRO A N 1
ATOM 647 C CA . PRO A 1 89 ? -1.832 7.573 12.057 1.00 97.00 89 PRO A CA 1
ATOM 648 C C . PRO A 1 89 ? -0.764 6.504 11.780 1.00 97.00 89 PRO A C 1
ATOM 650 O O . PRO A 1 89 ? 0.286 6.515 12.419 1.00 97.00 89 PRO A O 1
ATOM 653 N N . SER A 1 90 ? -1.024 5.547 10.883 1.00 97.50 90 SER A N 1
ATOM 654 C CA . SER A 1 90 ? -0.101 4.452 10.593 1.00 97.50 90 SER A CA 1
ATOM 655 C C . SER A 1 90 ? -0.127 4.057 9.119 1.00 97.50 90 SER A C 1
ATOM 657 O O . SER A 1 90 ? -1.194 3.856 8.533 1.00 97.50 90 SER A O 1
ATOM 659 N N . ILE A 1 91 ? 1.072 3.913 8.547 1.00 98.44 91 ILE A N 1
ATOM 660 C CA . ILE A 1 91 ? 1.313 3.366 7.212 1.00 98.44 91 ILE A CA 1
ATOM 661 C C . ILE A 1 91 ? 2.299 2.202 7.353 1.00 98.44 91 ILE A C 1
ATOM 663 O O . ILE A 1 91 ? 3.394 2.372 7.888 1.00 98.44 91 ILE A O 1
ATOM 667 N N . ILE A 1 92 ? 1.919 1.021 6.869 1.00 98.19 92 ILE A N 1
ATOM 668 C CA . ILE A 1 92 ? 2.728 -0.203 6.899 1.00 98.19 92 ILE A CA 1
ATOM 669 C C . ILE A 1 92 ? 2.991 -0.637 5.463 1.00 98.19 92 ILE A C 1
ATOM 671 O O . ILE A 1 92 ? 2.055 -0.756 4.686 1.00 98.19 92 ILE A O 1
ATOM 675 N N . TRP A 1 93 ? 4.238 -0.937 5.108 1.00 98.50 93 TRP A N 1
ATOM 676 C CA . TRP A 1 93 ? 4.556 -1.614 3.850 1.00 98.50 93 TRP A CA 1
ATOM 677 C C . TRP A 1 93 ? 4.851 -3.091 4.112 1.00 98.50 93 TRP A C 1
ATOM 679 O O . TRP A 1 93 ? 5.712 -3.417 4.928 1.00 98.50 93 TRP A O 1
ATOM 689 N N . ALA A 1 94 ? 4.121 -3.974 3.429 1.00 98.00 94 ALA A N 1
ATOM 690 C CA . ALA A 1 94 ? 4.172 -5.422 3.629 1.00 98.00 94 ALA A CA 1
ATOM 691 C C . ALA A 1 94 ? 4.813 -6.187 2.458 1.00 98.00 94 ALA A C 1
ATOM 693 O O . ALA A 1 94 ? 4.913 -7.413 2.512 1.00 98.00 94 ALA A O 1
ATOM 694 N N . GLY A 1 95 ? 5.250 -5.501 1.397 1.00 97.69 95 GLY A N 1
ATOM 695 C CA . GLY A 1 95 ? 5.815 -6.170 0.226 1.00 97.69 95 GLY A CA 1
ATOM 696 C C . GLY A 1 95 ? 4.809 -7.103 -0.463 1.00 97.69 95 GLY A C 1
ATOM 697 O O . GLY A 1 95 ? 3.604 -6.841 -0.488 1.00 97.69 95 GLY A O 1
ATOM 698 N N . TYR A 1 96 ? 5.318 -8.238 -0.955 1.00 97.62 96 TYR A N 1
ATOM 699 C CA . TYR A 1 96 ? 4.532 -9.430 -1.286 1.00 97.62 96 TYR A CA 1
ATOM 700 C C . TYR A 1 96 ? 4.755 -10.495 -0.195 1.00 97.62 96 TYR A C 1
ATOM 702 O O . TYR A 1 96 ? 5.709 -11.268 -0.277 1.00 97.62 96 TYR A O 1
ATOM 710 N N . PRO A 1 97 ? 3.904 -10.555 0.845 1.00 97.38 97 PRO A N 1
ATOM 711 C CA . PRO A 1 97 ? 4.218 -11.232 2.109 1.00 97.38 97 PRO A CA 1
ATOM 712 C C . PRO A 1 97 ? 4.011 -12.761 2.092 1.00 97.38 97 PRO A C 1
ATOM 714 O O . PRO A 1 97 ? 4.067 -13.416 3.134 1.00 97.38 97 PRO A O 1
ATOM 717 N N . GLY A 1 98 ? 3.766 -13.352 0.919 1.00 97.62 98 GLY A N 1
ATOM 718 C CA . GLY A 1 98 ? 3.594 -14.796 0.748 1.00 97.62 98 GLY A CA 1
ATOM 719 C C . GLY A 1 98 ? 2.345 -15.375 1.426 1.00 97.62 98 GLY A C 1
ATOM 720 O O . GLY A 1 98 ? 1.431 -14.660 1.837 1.00 97.62 98 GLY A O 1
ATOM 721 N N . GLN A 1 99 ? 2.301 -16.707 1.538 1.00 97.50 99 GLN A N 1
ATOM 722 C CA . GLN A 1 99 ? 1.107 -17.457 1.962 1.00 97.50 99 GLN A CA 1
ATOM 723 C C . GLN A 1 99 ? 0.635 -17.159 3.395 1.00 97.50 99 GLN A C 1
ATOM 725 O O . GLN A 1 99 ? -0.553 -17.253 3.683 1.00 97.50 99 GLN A O 1
ATOM 730 N N . ALA A 1 100 ? 1.558 -16.800 4.291 1.00 97.88 100 ALA A N 1
ATOM 731 C CA . ALA A 1 100 ? 1.262 -16.461 5.683 1.00 97.88 100 ALA A CA 1
ATOM 732 C C . ALA A 1 100 ? 1.145 -14.943 5.902 1.00 97.88 100 ALA A C 1
ATOM 734 O O . ALA A 1 100 ? 1.037 -14.484 7.037 1.00 97.88 100 ALA A O 1
ATOM 735 N N . GLY A 1 101 ? 1.166 -14.151 4.826 1.00 97.75 101 GLY A N 1
ATOM 736 C CA . GLY A 1 101 ? 1.257 -12.701 4.915 1.00 97.75 101 GLY A CA 1
ATOM 737 C C . GLY A 1 101 ? 0.083 -12.038 5.625 1.00 97.75 101 GLY A C 1
ATOM 738 O O . GLY A 1 101 ? 0.289 -11.108 6.397 1.00 97.75 101 GLY A O 1
ATOM 739 N N . GLY A 1 102 ? -1.134 -12.555 5.433 1.00 97.81 102 GLY A N 1
ATOM 740 C CA . GLY A 1 102 ? -2.312 -12.066 6.154 1.00 97.81 102 GLY A CA 1
ATOM 741 C C . GLY A 1 102 ? -2.176 -12.228 7.671 1.00 97.81 102 GLY A C 1
ATOM 742 O O . GLY A 1 102 ? -2.457 -11.288 8.411 1.00 97.81 102 GLY A O 1
ATOM 743 N N . GLN A 1 103 ? -1.668 -13.381 8.124 1.00 98.38 103 GLN A N 1
ATOM 744 C CA . GLN A 1 103 ? -1.401 -13.626 9.543 1.00 98.38 103 GLN A CA 1
ATOM 745 C C . GLN A 1 103 ? -0.296 -12.701 10.061 1.00 98.38 103 GLN A C 1
ATOM 747 O O . GLN A 1 103 ? -0.473 -12.066 11.091 1.00 98.38 103 GLN A O 1
ATOM 752 N N . ALA A 1 104 ? 0.806 -12.561 9.319 1.00 98.12 104 ALA A N 1
ATOM 753 C CA . ALA A 1 104 ? 1.918 -11.705 9.724 1.00 98.12 104 ALA A CA 1
ATOM 754 C C . ALA A 1 104 ? 1.504 -10.228 9.870 1.00 98.12 104 ALA A C 1
ATOM 756 O O . ALA A 1 104 ? 1.912 -9.563 10.821 1.00 98.12 104 ALA A O 1
ATOM 757 N N . ILE A 1 105 ? 0.670 -9.713 8.958 1.00 98.12 105 ILE A N 1
ATOM 758 C CA . ILE A 1 105 ? 0.116 -8.354 9.059 1.00 98.12 105 ILE A CA 1
ATOM 759 C C . ILE A 1 105 ? -0.768 -8.235 10.306 1.00 98.12 105 ILE A C 1
ATOM 761 O O . ILE A 1 105 ? -0.624 -7.273 11.058 1.00 98.12 105 ILE A O 1
ATOM 765 N N . ALA A 1 106 ? -1.652 -9.206 10.553 1.00 98.12 106 ALA A N 1
ATOM 766 C CA . ALA A 1 106 ? -2.510 -9.205 11.735 1.00 98.12 106 ALA A CA 1
ATOM 767 C C . ALA A 1 106 ? -1.693 -9.237 13.039 1.00 98.12 106 ALA A C 1
ATOM 769 O O . ALA A 1 106 ? -1.928 -8.413 13.920 1.00 98.12 106 ALA A O 1
ATOM 770 N N . ASP A 1 107 ? -0.691 -10.111 13.139 1.00 98.31 107 ASP A N 1
ATOM 771 C CA . ASP A 1 107 ? 0.172 -10.233 14.319 1.00 98.31 107 ASP A CA 1
ATOM 772 C C . ASP A 1 107 ? 0.900 -8.920 14.641 1.00 98.31 107 ASP A C 1
ATOM 774 O O . ASP A 1 107 ? 1.082 -8.581 15.810 1.00 98.31 107 ASP A O 1
ATOM 778 N N . VAL A 1 108 ? 1.288 -8.152 13.617 1.00 98.06 108 VAL A N 1
ATOM 779 C CA . VAL A 1 108 ? 1.872 -6.814 13.795 1.00 98.06 108 VAL A CA 1
ATOM 780 C C . VAL A 1 108 ? 0.827 -5.804 14.261 1.00 98.06 108 VAL A C 1
ATOM 782 O O . VAL A 1 108 ? 1.075 -5.065 15.213 1.00 98.06 108 VAL A O 1
ATOM 785 N N . LEU A 1 109 ? -0.348 -5.769 13.627 1.00 97.12 109 LEU A N 1
ATOM 786 C CA . LEU A 1 109 ? -1.413 -4.816 13.964 1.00 97.12 109 LEU A CA 1
ATOM 787 C C . LEU A 1 109 ? -1.948 -5.004 15.387 1.00 97.12 109 LEU A C 1
ATOM 789 O O . LEU A 1 109 ? -2.239 -4.024 16.068 1.00 97.12 109 LEU A O 1
ATOM 793 N N . PHE A 1 110 ? -2.056 -6.252 15.839 1.00 97.00 110 PHE A N 1
ATOM 794 C CA . PHE A 1 110 ? -2.537 -6.593 17.178 1.00 97.00 110 PHE A CA 1
ATOM 795 C C . PHE A 1 110 ? -1.415 -6.689 18.223 1.00 97.00 110 PHE A C 1
ATOM 797 O O . PHE A 1 110 ? -1.685 -6.995 19.384 1.00 97.00 110 PHE A O 1
ATOM 804 N N . GLY A 1 111 ? -0.164 -6.407 17.844 1.00 97.25 111 GLY A N 1
ATOM 805 C CA . GLY A 1 111 ? 0.971 -6.375 18.770 1.00 97.25 111 GLY A CA 1
ATOM 806 C C . GLY A 1 111 ? 1.435 -7.749 19.262 1.00 97.25 111 GLY A C 1
ATOM 807 O O . GLY A 1 111 ? 2.202 -7.830 20.218 1.00 97.25 111 GLY A O 1
ATOM 808 N N . THR A 1 112 ? 1.012 -8.836 18.613 1.00 98.38 112 THR A N 1
ATOM 809 C CA . THR A 1 112 ? 1.564 -10.182 18.831 1.00 98.38 112 THR A CA 1
ATOM 810 C C . THR A 1 112 ? 3.044 -10.234 18.455 1.00 98.38 112 THR A C 1
ATOM 812 O O . THR A 1 112 ? 3.817 -10.961 19.075 1.00 98.38 112 THR A O 1
ATOM 815 N N . THR A 1 113 ? 3.461 -9.449 17.457 1.00 97.12 113 THR A N 1
ATOM 816 C CA . THR A 1 113 ? 4.865 -9.278 17.068 1.00 97.12 113 THR A CA 1
ATOM 817 C C . THR A 1 113 ? 5.176 -7.809 16.790 1.00 97.12 113 THR A C 1
ATOM 819 O O . THR A 1 113 ? 4.426 -7.124 16.103 1.00 97.12 113 THR A O 1
ATOM 822 N N . ASN A 1 114 ? 6.320 -7.322 17.277 1.00 97.31 114 ASN A N 1
ATOM 823 C CA . ASN A 1 114 ? 6.770 -5.956 17.004 1.00 97.31 114 ASN A CA 1
ATOM 824 C C . ASN A 1 114 ? 7.419 -5.848 15.610 1.00 97.31 114 ASN A C 1
ATOM 826 O O . ASN A 1 114 ? 8.271 -6.677 15.273 1.00 97.31 114 ASN A O 1
ATOM 830 N N . PRO A 1 115 ? 7.096 -4.815 14.809 1.00 96.81 115 PRO A N 1
ATOM 831 C CA . PRO A 1 115 ? 7.699 -4.635 13.494 1.00 96.81 115 PRO A CA 1
ATOM 832 C C . PRO A 1 115 ? 9.169 -4.194 13.608 1.00 96.81 115 PRO A C 1
ATOM 834 O O . PRO A 1 115 ? 9.488 -3.207 14.268 1.00 96.81 115 PRO A O 1
ATOM 837 N N . GLY A 1 116 ? 10.070 -4.910 12.926 1.00 97.12 116 GLY A N 1
ATOM 838 C CA . GLY A 1 116 ? 11.511 -4.604 12.878 1.00 97.12 116 GLY A CA 1
ATOM 839 C C . GLY A 1 116 ? 12.058 -4.255 11.487 1.00 97.12 116 GLY A C 1
ATOM 840 O O . GLY A 1 116 ? 13.246 -3.961 11.353 1.00 97.12 116 GLY A O 1
ATOM 841 N N . GLY A 1 117 ? 11.216 -4.297 10.451 1.00 96.56 117 GLY A N 1
ATOM 842 C CA . GLY A 1 117 ? 11.620 -4.062 9.064 1.00 96.56 117 GLY A CA 1
ATOM 843 C C . GLY A 1 117 ? 12.116 -2.634 8.804 1.00 96.56 117 GLY A C 1
ATOM 844 O O . GLY A 1 117 ? 11.696 -1.678 9.459 1.00 96.56 117 GLY A O 1
ATOM 845 N N . LYS A 1 118 ? 13.008 -2.489 7.819 1.00 98.12 118 LYS A N 1
ATOM 846 C CA . LYS A 1 118 ? 13.479 -1.204 7.281 1.00 98.12 118 LYS A CA 1
ATOM 847 C C . LYS A 1 118 ? 13.271 -1.191 5.773 1.00 98.12 118 LYS A C 1
ATOM 849 O O . LYS A 1 118 ? 13.321 -2.242 5.139 1.00 98.12 118 LYS A O 1
ATOM 854 N N . LEU A 1 119 ? 13.041 -0.009 5.209 1.00 98.06 119 LEU A N 1
ATOM 855 C CA . LEU A 1 119 ? 12.861 0.145 3.768 1.00 98.06 119 LEU A CA 1
ATOM 856 C C . LEU A 1 119 ? 14.195 -0.145 3.053 1.00 98.06 119 LEU A C 1
ATOM 858 O O . LEU A 1 119 ? 15.183 0.525 3.356 1.00 98.06 119 LEU A O 1
ATOM 862 N N . PRO A 1 120 ? 14.250 -1.105 2.110 1.00 97.19 120 PRO A N 1
ATOM 863 C CA . PRO A 1 120 ? 15.474 -1.422 1.367 1.00 97.19 120 PRO A CA 1
ATOM 864 C C . PRO A 1 120 ? 15.704 -0.481 0.171 1.00 97.19 120 PRO A C 1
ATOM 866 O O . PRO A 1 120 ? 16.601 -0.700 -0.636 1.00 97.19 120 PRO A O 1
ATOM 869 N N . MET A 1 121 ? 14.856 0.535 0.020 1.00 96.62 121 MET A N 1
ATOM 870 C CA . MET A 1 121 ? 14.718 1.357 -1.176 1.00 96.62 121 MET A CA 1
ATOM 871 C C . MET A 1 121 ? 14.091 2.700 -0.814 1.00 96.62 121 MET A C 1
ATOM 873 O O . MET A 1 121 ? 13.273 2.782 0.103 1.00 96.62 121 MET A O 1
ATOM 877 N N . THR A 1 122 ? 14.470 3.750 -1.539 1.00 97.19 122 THR A N 1
ATOM 878 C CA . THR A 1 122 ? 13.936 5.100 -1.333 1.00 97.19 122 THR A CA 1
ATOM 879 C C . THR A 1 122 ? 12.506 5.203 -1.858 1.00 97.19 122 THR A C 1
ATOM 881 O O . THR A 1 122 ? 12.203 4.765 -2.968 1.00 97.19 122 THR A O 1
ATOM 884 N N . TRP A 1 123 ? 11.631 5.813 -1.064 1.00 97.50 123 TRP A N 1
ATOM 885 C CA . TRP A 1 123 ? 10.249 6.102 -1.436 1.00 97.50 123 TRP A CA 1
ATOM 886 C C . TRP A 1 123 ? 10.171 7.520 -1.993 1.00 97.50 123 TRP A C 1
ATOM 888 O O . TRP A 1 123 ? 10.117 8.490 -1.242 1.00 97.50 123 TRP A O 1
ATOM 898 N N . TYR A 1 124 ? 10.255 7.633 -3.318 1.00 97.12 124 TYR A N 1
ATOM 899 C CA . TYR A 1 124 ? 10.237 8.917 -4.013 1.00 97.12 124 TYR A CA 1
ATOM 900 C C . TYR A 1 124 ? 8.808 9.451 -4.197 1.00 97.12 124 TYR A C 1
ATOM 902 O O . TYR A 1 124 ? 7.894 8.656 -4.436 1.00 97.12 124 TYR A O 1
ATOM 910 N N . PRO A 1 125 ? 8.615 10.782 -4.164 1.00 96.94 125 PRO A N 1
ATOM 911 C CA . PRO A 1 125 ? 7.372 11.390 -4.616 1.00 96.94 125 PRO A CA 1
ATOM 912 C C . PRO A 1 125 ? 7.218 11.230 -6.137 1.00 96.94 125 PRO A C 1
ATOM 914 O O . PRO A 1 125 ? 8.209 11.131 -6.868 1.00 96.94 125 PRO A O 1
ATOM 917 N N . GLN A 1 126 ? 5.980 11.250 -6.634 1.00 96.75 126 GLN A N 1
ATOM 918 C CA . GLN A 1 126 ? 5.649 11.117 -8.060 1.00 96.75 126 GLN A CA 1
ATOM 919 C C . GLN A 1 126 ? 6.420 12.110 -8.941 1.00 96.75 126 GLN A C 1
ATOM 921 O O . GLN A 1 126 ? 6.831 11.776 -10.052 1.00 96.75 126 GLN A O 1
ATOM 926 N N . GLU A 1 127 ? 6.643 13.325 -8.441 1.00 96.69 127 GLU A N 1
ATOM 927 C CA . GLU A 1 127 ? 7.375 14.390 -9.133 1.00 96.69 127 GLU A CA 1
ATOM 928 C C . GLU A 1 127 ? 8.823 14.022 -9.486 1.00 96.69 127 GLU A C 1
ATOM 930 O O . GLU A 1 127 ? 9.376 14.596 -10.421 1.00 96.69 127 GLU A O 1
ATOM 935 N N . TYR A 1 128 ? 9.423 13.027 -8.817 1.00 95.19 128 TYR A N 1
ATOM 936 C CA . TYR A 1 128 ? 10.766 12.547 -9.143 1.00 95.19 128 TYR A CA 1
ATOM 937 C C . TYR A 1 128 ? 10.886 12.090 -10.603 1.00 95.19 128 TYR A C 1
ATOM 939 O O . TYR A 1 128 ? 11.927 12.291 -11.230 1.00 95.19 128 TYR A O 1
ATOM 947 N N . LEU A 1 129 ? 9.808 11.540 -11.171 1.00 94.31 129 LEU A N 1
ATOM 948 C CA . LEU A 1 129 ? 9.774 11.095 -12.565 1.00 94.31 129 LEU A CA 1
ATOM 949 C C . LEU A 1 129 ? 9.946 12.245 -13.573 1.00 94.31 129 LEU A C 1
ATOM 951 O O . LEU A 1 129 ? 10.305 11.994 -14.720 1.00 94.31 129 LEU A O 1
ATOM 955 N N . ASN A 1 130 ? 9.740 13.497 -13.153 1.00 95.12 130 ASN A N 1
ATOM 956 C CA . ASN A 1 130 ? 9.937 14.677 -13.997 1.00 95.12 130 ASN A CA 1
ATOM 957 C C . ASN A 1 130 ? 11.399 15.140 -14.041 1.00 95.12 130 ASN A C 1
ATOM 959 O O . ASN A 1 130 ? 11.756 15.949 -14.895 1.00 95.12 130 ASN A O 1
ATOM 963 N N . ASN A 1 131 ? 12.243 14.659 -13.123 1.00 92.50 131 ASN A N 1
ATOM 964 C CA . ASN A 1 131 ? 13.607 15.161 -12.990 1.00 92.50 131 ASN A CA 1
ATOM 965 C C . ASN A 1 131 ? 14.510 14.660 -14.119 1.00 92.50 131 ASN A C 1
ATOM 967 O O . ASN A 1 131 ? 15.331 15.418 -14.631 1.00 92.50 131 ASN A O 1
ATOM 971 N N . LEU A 1 132 ? 14.390 13.381 -14.485 1.00 91.06 132 LEU A N 1
ATOM 972 C CA . LEU A 1 132 ? 15.238 12.716 -15.475 1.00 91.06 132 LEU A CA 1
ATOM 973 C C . LEU A 1 132 ? 14.490 11.536 -16.121 1.00 91.06 132 LEU A C 1
ATOM 975 O O . LEU A 1 132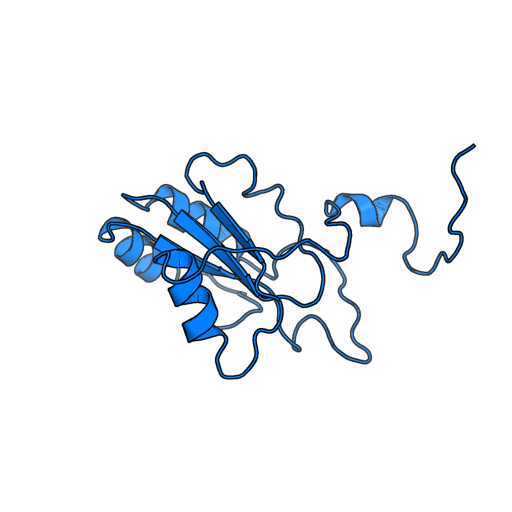 ? 13.681 10.895 -15.452 1.00 91.06 132 LEU A O 1
ATOM 979 N N . PRO A 1 133 ? 14.805 11.166 -17.377 1.00 93.75 133 PRO A N 1
ATOM 980 C CA . PRO A 1 133 ? 14.338 9.907 -17.952 1.00 93.75 133 PRO A CA 1
ATOM 981 C C . PRO A 1 133 ? 14.840 8.707 -17.138 1.00 93.75 133 PRO A C 1
ATOM 983 O O . PRO A 1 133 ? 16.036 8.629 -16.845 1.00 93.75 133 PRO A O 1
ATOM 986 N N . MET A 1 134 ? 13.966 7.735 -16.851 1.00 93.19 134 MET A N 1
ATOM 987 C CA . MET A 1 134 ? 14.308 6.518 -16.083 1.00 93.19 134 MET A CA 1
ATOM 988 C C . MET A 1 134 ? 15.313 5.594 -16.794 1.00 93.19 134 MET A C 1
ATOM 990 O O . MET A 1 134 ? 15.846 4.671 -16.193 1.00 93.19 134 MET A O 1
ATOM 994 N N . THR A 1 135 ? 15.629 5.872 -18.059 1.00 94.94 135 THR A N 1
ATOM 995 C CA . THR A 1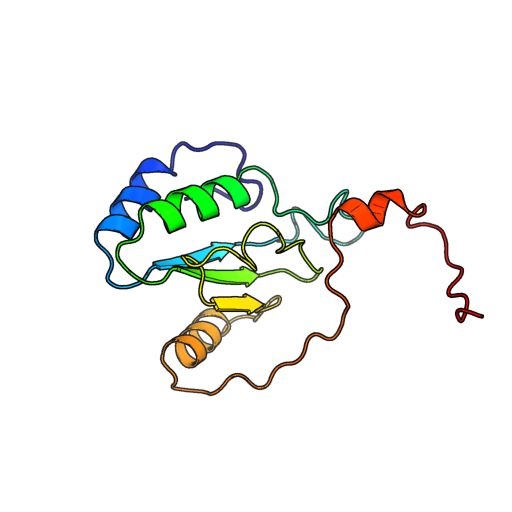 135 ? 16.699 5.218 -18.825 1.00 94.94 135 THR A CA 1
ATOM 996 C C . THR A 1 135 ? 18.087 5.823 -18.565 1.00 94.94 135 THR A C 1
ATOM 998 O O . THR A 1 135 ? 19.075 5.394 -19.161 1.00 94.94 135 THR A O 1
ATOM 1001 N N . THR A 1 136 ? 18.191 6.850 -17.714 1.00 95.06 136 THR A N 1
ATOM 1002 C CA . THR A 1 136 ? 19.460 7.511 -17.377 1.00 95.06 136 THR A CA 1
ATOM 1003 C C . THR A 1 136 ? 20.187 6.751 -16.270 1.00 95.06 136 THR A C 1
ATOM 1005 O O . THR A 1 136 ? 19.782 6.794 -15.116 1.00 95.06 136 THR A O 1
ATOM 1008 N N . MET A 1 137 ? 21.323 6.128 -16.595 1.00 94.94 137 MET A N 1
ATOM 1009 C CA . MET A 1 137 ? 22.075 5.281 -15.648 1.00 94.94 137 MET A CA 1
ATOM 1010 C C . MET A 1 137 ? 23.126 6.026 -14.805 1.00 94.94 137 MET A C 1
ATOM 1012 O O . MET A 1 137 ? 23.877 5.412 -14.047 1.00 94.94 137 MET A O 1
ATOM 1016 N N . ALA A 1 138 ? 23.248 7.346 -14.960 1.00 92.75 138 ALA A N 1
ATOM 1017 C CA . ALA A 1 138 ? 24.306 8.124 -14.321 1.00 92.75 138 ALA A CA 1
ATOM 1018 C C . ALA A 1 138 ? 24.038 8.345 -12.819 1.00 92.75 138 ALA A C 1
ATOM 1020 O O . ALA A 1 138 ? 23.394 9.318 -12.436 1.00 92.75 138 ALA A O 1
ATOM 1021 N N . MET A 1 139 ? 24.614 7.493 -11.969 1.00 90.38 139 MET A N 1
ATOM 1022 C CA . MET A 1 139 ? 24.601 7.630 -10.505 1.00 90.38 139 MET A CA 1
ATOM 1023 C C . MET A 1 139 ? 25.763 8.513 -10.036 1.00 90.38 139 MET A C 1
ATOM 1025 O O . MET A 1 139 ? 26.732 8.039 -9.444 1.00 90.38 139 MET A O 1
ATOM 1029 N N . ARG A 1 140 ? 25.717 9.804 -10.381 1.00 88.00 140 ARG A N 1
ATOM 1030 C CA . ARG A 1 140 ? 26.784 10.746 -10.010 1.00 88.00 140 ARG A CA 1
ATOM 1031 C C . ARG A 1 140 ? 26.815 10.900 -8.491 1.00 88.00 140 ARG A C 1
ATOM 1033 O O . ARG A 1 140 ? 25.789 11.214 -7.892 1.00 88.00 140 ARG A O 1
ATOM 1040 N N . SER A 1 141 ? 27.986 10.731 -7.879 1.00 78.94 141 SER A N 1
ATOM 1041 C CA . SER A 1 141 ? 28.208 11.270 -6.539 1.00 78.94 141 SER A CA 1
ATOM 1042 C C . SER A 1 141 ? 27.988 12.777 -6.627 1.00 78.94 141 SER A C 1
ATOM 1044 O O . SER A 1 141 ? 28.605 13.424 -7.477 1.00 78.94 141 SER A O 1
ATOM 1046 N N . GLY A 1 142 ? 27.084 13.329 -5.818 1.00 67.75 142 GLY A N 1
ATOM 1047 C CA . GLY A 1 142 ? 26.979 14.781 -5.691 1.00 67.75 142 GLY A CA 1
ATOM 1048 C C . GLY A 1 142 ? 28.359 15.358 -5.364 1.00 67.75 142 GLY A C 1
ATOM 1049 O O . GLY A 1 142 ? 29.080 14.774 -4.552 1.00 67.75 142 GLY A O 1
ATOM 1050 N N . ALA A 1 143 ? 28.737 16.427 -6.063 1.00 42.91 143 ALA A N 1
ATOM 1051 C CA . ALA A 1 143 ? 29.881 17.262 -5.712 1.00 42.91 143 ALA A CA 1
ATOM 1052 C C . ALA A 1 143 ? 29.455 18.298 -4.668 1.00 42.91 143 ALA A C 1
ATOM 1054 O O . ALA A 1 143 ? 28.286 18.744 -4.751 1.00 42.91 143 ALA A O 1
#

Radius of gyration: 16.47 Å; chains: 1; bounding box: 50×35×38 Å